Protein AF-A0A3D4R261-F1 (afdb_monomer)

Radius of gyration: 17.17 Å; Cα contacts (8 Å, |Δi|>4): 95; chains: 1; bounding box: 49×30×52 Å

Solvent-accessible surface area (backbone atoms only — not comparable to full-atom values): 7556 Å² total; per-residue (Å²): 108,70,66,59,50,50,50,50,50,53,50,49,49,58,61,48,46,42,64,53,33,47,75,70,72,48,77,58,70,66,55,66,43,57,83,71,60,69,80,61,71,67,54,57,57,53,41,52,52,17,49,56,33,41,72,44,87,52,64,87,49,17,56,58,12,45,52,52,30,51,53,49,48,50,55,20,29,53,45,14,51,51,51,52,51,51,50,41,58,74,67,68,57,54,69,66,60,53,51,50,50,54,51,50,34,71,72,34,65,68,51,41,52,51,33,17,49,52,22,52,51,35,63,78,67,39,54,69,62,56,62,57,52,57,71,76,76,113

Secondary structure (DSSP, 8-state):
-HHHHHHHHHHHHHHHHHHHHHHTT---HHHHHTTT----TTHHHHHHHHHHHHHSS-HHHHHHHHHHHHHHHHHHHHHHHHHHHHHHHHTT--HHHHHHHHHHHHH-HHHHHHHHHHHHHHHHH-HHHHHHHHTT--

Sequence (138 aa):
LCVIAALFTVWINLIAAGPILRKHGIVLPELSALSEWSAPPWLVWIFIAAGAMSVLPQTYIRFPGINIFLVVSFLYLLQGIAIVSFFFQNKNISMFFRFLAYFLIAIQQMLMIAIAAVGFFNLWIDFRKYFRKDRTTE

Structure (mmCIF, N/CA/C/O backbone):
data_AF-A0A3D4R261-F1
#
_entry.id   AF-A0A3D4R261-F1
#
loop_
_atom_site.group_PDB
_atom_site.id
_atom_site.type_symbol
_atom_site.label_atom_id
_atom_site.label_alt_id
_atom_site.label_comp_id
_atom_site.label_asym_id
_atom_site.label_entity_id
_atom_site.label_seq_id
_atom_site.pdbx_PDB_ins_code
_atom_site.Cartn_x
_atom_site.Cartn_y
_atom_site.Cartn_z
_atom_site.occupancy
_atom_site.B_iso_or_equiv
_atom_site.auth_seq_id
_atom_site.auth_comp_id
_atom_site.auth_asym_id
_atom_site.auth_atom_id
_atom_site.pdbx_PDB_model_num
ATOM 1 N N . LEU A 1 1 ? -1.182 8.181 -15.372 1.00 58.59 1 LEU A N 1
ATOM 2 C CA . LEU A 1 1 ? -2.483 8.787 -15.001 1.00 58.59 1 LEU A CA 1
ATOM 3 C C . LEU A 1 1 ? -3.671 7.937 -15.453 1.00 58.59 1 LEU A C 1
ATOM 5 O O . LEU A 1 1 ? -4.448 7.547 -14.597 1.00 58.59 1 LEU A O 1
ATOM 9 N N . CYS A 1 2 ? -3.785 7.579 -16.740 1.00 68.94 2 CYS A N 1
ATOM 10 C CA . CYS A 1 2 ? -4.934 6.814 -17.257 1.00 68.94 2 CYS A CA 1
ATOM 11 C C . CYS A 1 2 ? -5.152 5.458 -16.569 1.00 68.94 2 CYS A C 1
ATOM 13 O O . CYS A 1 2 ? -6.287 5.103 -16.288 1.00 68.94 2 CYS A O 1
ATOM 15 N N . VAL A 1 3 ? -4.082 4.730 -16.231 1.00 67.75 3 VAL A N 1
ATOM 16 C CA . VAL A 1 3 ? -4.200 3.435 -15.532 1.00 67.75 3 VAL A CA 1
ATOM 17 C C . VAL A 1 3 ? -4.654 3.600 -14.083 1.00 67.75 3 VAL A C 1
ATOM 19 O O . VAL A 1 3 ? -5.505 2.849 -13.627 1.00 67.75 3 VAL A O 1
ATOM 22 N N . ILE A 1 4 ? -4.168 4.631 -13.386 1.00 65.00 4 ILE A N 1
ATOM 23 C CA . ILE A 1 4 ? -4.631 4.962 -12.029 1.00 65.00 4 ILE A CA 1
ATOM 24 C C . ILE A 1 4 ? -6.108 5.363 -12.066 1.00 65.00 4 ILE A C 1
ATOM 26 O O . ILE A 1 4 ? -6.884 4.882 -11.250 1.00 65.00 4 ILE A O 1
ATOM 30 N N . ALA A 1 5 ? -6.509 6.186 -13.040 1.00 67.88 5 ALA A N 1
ATOM 31 C CA . ALA A 1 5 ? -7.902 6.572 -13.224 1.00 67.88 5 ALA A CA 1
ATOM 32 C C . ALA A 1 5 ? -8.785 5.354 -13.525 1.00 67.88 5 ALA A C 1
ATOM 34 O O . ALA A 1 5 ? -9.781 5.168 -12.846 1.00 67.88 5 ALA A O 1
ATOM 35 N N . ALA A 1 6 ? -8.386 4.476 -14.451 1.00 70.31 6 ALA A N 1
ATOM 36 C CA . ALA A 1 6 ? -9.137 3.267 -14.783 1.00 70.31 6 ALA A CA 1
ATOM 37 C C . ALA A 1 6 ? -9.268 2.311 -13.589 1.00 70.31 6 ALA A C 1
ATOM 39 O O . ALA A 1 6 ? -10.351 1.792 -13.342 1.00 70.31 6 ALA A O 1
ATOM 40 N N . LEU A 1 7 ? -8.200 2.120 -12.810 1.00 67.88 7 LEU A N 1
ATOM 41 C CA . LEU A 1 7 ? -8.244 1.324 -11.582 1.00 67.88 7 LEU A CA 1
ATOM 42 C C . LEU A 1 7 ? -9.164 1.937 -10.541 1.00 67.88 7 LEU A C 1
ATOM 44 O O . LEU A 1 7 ? -9.958 1.228 -9.934 1.00 67.88 7 LEU A O 1
ATOM 48 N N . PHE A 1 8 ? -9.084 3.251 -10.361 1.00 66.81 8 PHE A N 1
ATOM 49 C CA . PHE A 1 8 ? -9.959 3.975 -9.456 1.00 66.81 8 PHE A CA 1
ATOM 50 C C . PHE A 1 8 ? -11.422 3.879 -9.908 1.00 66.81 8 PHE A C 1
ATOM 52 O O . PHE A 1 8 ? -12.297 3.650 -9.082 1.00 66.81 8 PHE A O 1
ATOM 59 N N . THR A 1 9 ? -11.694 3.950 -11.215 1.00 68.00 9 THR A N 1
ATOM 60 C CA . THR A 1 9 ? -13.029 3.753 -11.796 1.00 68.00 9 THR A CA 1
ATOM 61 C C . THR A 1 9 ? -13.531 2.324 -11.598 1.00 68.00 9 THR A C 1
ATOM 63 O O . THR A 1 9 ? -14.667 2.140 -11.175 1.00 68.00 9 THR A O 1
ATOM 66 N N . VAL A 1 10 ? -12.700 1.308 -11.849 1.00 70.88 10 VAL A N 1
ATOM 67 C CA . VAL A 1 10 ? -13.048 -0.104 -11.611 1.00 70.88 10 VAL A CA 1
ATOM 68 C C . VAL A 1 10 ? -13.316 -0.344 -10.128 1.00 70.88 10 VAL A C 1
ATOM 70 O O . VAL A 1 10 ? -14.292 -1.002 -9.782 1.00 70.88 10 VAL A O 1
ATOM 73 N N . TRP A 1 11 ? -12.501 0.236 -9.249 1.00 67.50 11 TRP A N 1
ATOM 74 C CA . TRP A 1 11 ? -12.636 0.086 -7.807 1.00 67.50 11 TRP A CA 1
ATOM 75 C C . TRP A 1 11 ? -13.871 0.798 -7.247 1.00 67.50 11 TRP A C 1
ATOM 77 O O . TRP A 1 11 ? -14.616 0.204 -6.470 1.00 67.50 11 TRP A O 1
ATOM 87 N N . ILE A 1 12 ? -14.149 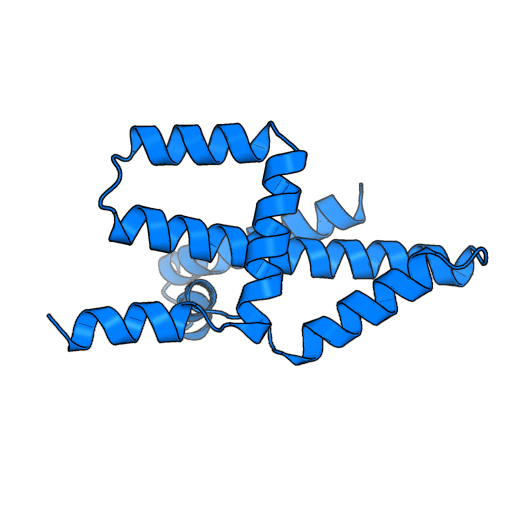2.029 -7.690 1.00 69.38 12 ILE A N 1
ATOM 88 C CA . ILE A 1 12 ? -15.401 2.733 -7.378 1.00 69.38 12 ILE A CA 1
ATOM 89 C C . ILE A 1 12 ? -16.596 1.931 -7.881 1.00 69.38 12 ILE A C 1
ATOM 91 O O . ILE A 1 12 ? -17.557 1.774 -7.136 1.00 69.38 12 ILE A O 1
ATOM 95 N N . ASN A 1 13 ? -16.536 1.388 -9.100 1.00 71.44 13 ASN A N 1
ATOM 96 C CA . ASN A 1 13 ? -17.608 0.552 -9.637 1.00 71.44 13 ASN A CA 1
ATOM 97 C C . ASN A 1 13 ? -17.829 -0.704 -8.788 1.00 71.44 13 ASN A C 1
ATOM 99 O O . ASN A 1 13 ? -18.974 -1.054 -8.527 1.00 71.44 13 ASN A O 1
ATOM 103 N N . LEU A 1 14 ? -16.765 -1.345 -8.300 1.00 67.31 14 LEU A N 1
ATOM 104 C CA . LEU A 1 14 ? -16.847 -2.511 -7.415 1.00 67.31 14 LEU A CA 1
ATOM 105 C C . LEU A 1 14 ? -17.454 -2.169 -6.047 1.00 67.31 14 LEU A C 1
ATOM 107 O O . LEU A 1 14 ? -18.345 -2.877 -5.579 1.00 67.31 14 LEU A O 1
ATOM 111 N N . ILE A 1 15 ? -17.027 -1.061 -5.431 1.00 65.75 15 ILE A N 1
ATOM 112 C CA . ILE A 1 15 ? -17.588 -0.583 -4.157 1.00 65.75 15 ILE A CA 1
ATOM 113 C C . ILE A 1 15 ? -19.045 -0.148 -4.330 1.00 65.75 15 ILE A C 1
ATOM 115 O O . ILE A 1 15 ? -19.862 -0.433 -3.461 1.00 65.75 15 ILE A O 1
ATOM 119 N N . ALA A 1 16 ? -19.385 0.532 -5.428 1.00 64.81 16 ALA A N 1
ATOM 120 C CA . ALA A 1 16 ? -20.732 1.019 -5.709 1.00 64.81 16 ALA A CA 1
ATOM 121 C C . ALA A 1 16 ? -21.692 -0.113 -6.109 1.00 64.81 16 ALA A C 1
ATOM 123 O O . ALA A 1 16 ? -22.873 -0.054 -5.765 1.00 64.81 16 ALA A O 1
ATOM 124 N N . ALA A 1 17 ? -21.199 -1.168 -6.766 1.00 61.62 17 ALA A N 1
ATOM 125 C CA . ALA A 1 17 ? -22.001 -2.318 -7.172 1.00 61.62 17 ALA A CA 1
ATOM 126 C C . ALA A 1 17 ? -22.695 -2.987 -5.979 1.00 61.62 17 ALA A C 1
ATOM 128 O O . ALA A 1 17 ? -23.877 -3.295 -6.072 1.00 61.62 17 ALA A O 1
ATOM 129 N N . GLY A 1 18 ? -22.018 -3.137 -4.836 1.00 64.44 18 GLY A N 1
ATOM 130 C CA . GLY A 1 18 ? -22.596 -3.714 -3.614 1.00 64.44 18 GLY A CA 1
ATOM 131 C C . GLY A 1 18 ? -23.891 -3.028 -3.143 1.00 64.44 18 GLY A C 1
ATOM 132 O O . GLY A 1 18 ? -24.954 -3.651 -3.169 1.00 64.44 18 GLY A O 1
ATOM 133 N N . PRO A 1 19 ? -23.852 -1.753 -2.718 1.00 60.88 19 PRO A N 1
ATOM 134 C CA . PRO A 1 19 ? -25.029 -1.024 -2.257 1.00 60.88 19 PRO A CA 1
ATOM 135 C C . PRO A 1 19 ? -26.071 -0.798 -3.363 1.00 60.88 19 PRO A C 1
ATOM 137 O O . PRO A 1 19 ? -27.264 -0.825 -3.064 1.00 60.88 19 PRO A O 1
ATOM 140 N N . ILE A 1 20 ? -25.664 -0.624 -4.629 1.00 65.12 20 ILE A N 1
ATOM 141 C CA . ILE A 1 20 ? -26.598 -0.445 -5.755 1.00 65.12 20 ILE A CA 1
ATOM 142 C C . ILE A 1 20 ? -27.373 -1.735 -6.045 1.00 65.12 20 ILE A C 1
ATOM 144 O O . ILE A 1 20 ? -28.595 -1.674 -6.183 1.00 65.12 20 ILE A O 1
ATOM 148 N N . LEU A 1 21 ? -26.716 -2.899 -6.093 1.00 64.06 21 LEU A N 1
ATOM 149 C CA . LEU A 1 21 ? -27.399 -4.182 -6.306 1.00 64.06 21 LEU A CA 1
ATOM 150 C C . LEU A 1 21 ? -28.260 -4.566 -5.103 1.00 64.06 21 LEU A C 1
ATOM 152 O O . LEU A 1 21 ? -29.378 -5.047 -5.284 1.00 64.06 21 LEU A O 1
ATOM 156 N N . ARG A 1 22 ? -27.811 -4.243 -3.884 1.00 62.03 22 ARG A N 1
ATOM 157 C CA . ARG A 1 22 ? -28.608 -4.430 -2.665 1.00 62.03 22 ARG A CA 1
ATOM 158 C C . ARG A 1 22 ? -29.878 -3.572 -2.676 1.00 62.03 22 ARG A C 1
ATOM 160 O O . ARG A 1 22 ? -30.923 -4.037 -2.233 1.00 62.03 22 ARG A O 1
ATOM 167 N N . LYS A 1 23 ? -29.816 -2.360 -3.245 1.00 65.81 23 LYS A N 1
ATOM 168 C CA . LYS A 1 23 ? -30.984 -1.489 -3.478 1.00 65.81 23 LYS A CA 1
ATOM 169 C C . LYS A 1 23 ? -31.945 -2.050 -4.539 1.00 65.81 23 LYS A C 1
ATOM 171 O O . LYS A 1 23 ? -33.130 -1.749 -4.484 1.00 65.81 23 LYS A O 1
ATOM 176 N N . HIS A 1 24 ? -31.452 -2.882 -5.459 1.00 72.38 24 HIS A N 1
ATOM 177 C CA . HIS A 1 24 ? -32.246 -3.571 -6.486 1.00 72.38 24 HIS A CA 1
ATOM 178 C C . HIS A 1 24 ? -32.637 -5.011 -6.095 1.00 72.38 24 HIS A C 1
ATOM 180 O O . HIS A 1 24 ? -33.107 -5.769 -6.937 1.00 72.38 24 HIS A O 1
ATOM 186 N N . GLY A 1 25 ? -32.459 -5.404 -4.827 1.00 67.31 25 GLY A N 1
ATOM 187 C CA . GLY A 1 25 ? -32.893 -6.709 -4.311 1.00 67.31 25 GLY A CA 1
ATOM 188 C C . GLY A 1 25 ? -31.972 -7.889 -4.643 1.00 67.31 25 GLY A C 1
ATOM 189 O O . GLY A 1 25 ? -32.271 -9.014 -4.251 1.00 67.31 25 GLY A O 1
ATOM 190 N N . ILE A 1 26 ? -30.835 -7.657 -5.307 1.00 62.59 26 ILE A N 1
ATOM 191 C CA . ILE A 1 26 ? -29.838 -8.692 -5.595 1.00 62.59 26 ILE A CA 1
ATOM 192 C C . ILE A 1 26 ? -28.780 -8.634 -4.494 1.00 62.59 26 ILE A C 1
ATOM 194 O O . ILE A 1 26 ? -27.889 -7.783 -4.486 1.00 62.59 26 ILE A O 1
ATOM 198 N N . VAL A 1 27 ? -28.888 -9.539 -3.526 1.00 59.66 27 VAL A N 1
ATOM 199 C CA . VAL A 1 27 ? -27.885 -9.690 -2.473 1.00 59.66 27 VAL A CA 1
ATOM 200 C C . VAL A 1 27 ? -26.802 -10.626 -3.001 1.00 59.66 27 VAL A C 1
ATOM 202 O O . VAL A 1 27 ? -27.010 -11.833 -3.025 1.00 59.66 27 VAL A O 1
ATOM 205 N N . LEU A 1 28 ? -25.657 -10.088 -3.437 1.00 58.62 28 LEU A N 1
ATOM 206 C CA . LEU A 1 28 ? -24.455 -10.904 -3.642 1.00 58.62 28 LEU A CA 1
ATOM 207 C C . LEU A 1 28 ? -23.704 -11.023 -2.310 1.00 58.62 28 LEU A C 1
ATOM 209 O O . LEU A 1 28 ? -23.145 -10.020 -1.853 1.00 58.62 28 LEU A O 1
ATOM 213 N N . PRO A 1 29 ? -23.630 -12.222 -1.702 1.00 55.88 29 PRO A N 1
ATOM 214 C CA . PRO A 1 29 ? -22.872 -12.441 -0.469 1.00 55.88 29 PRO A CA 1
ATOM 215 C C . PRO A 1 29 ? -21.377 -12.122 -0.634 1.00 55.88 29 PRO A C 1
ATOM 217 O O . PRO A 1 29 ? -20.720 -11.670 0.304 1.00 55.88 29 PRO A O 1
ATOM 220 N N . GLU A 1 30 ? -20.841 -12.286 -1.847 1.00 55.81 30 GLU A N 1
ATOM 221 C CA . GLU A 1 30 ? -19.432 -12.012 -2.142 1.00 55.81 30 GLU A CA 1
ATOM 222 C C . GLU A 1 30 ? -19.078 -10.518 -2.082 1.00 55.81 30 GLU A C 1
ATOM 224 O O . GLU A 1 30 ? -17.973 -10.171 -1.671 1.00 55.81 30 GLU A O 1
ATOM 229 N N . LEU A 1 31 ? -20.020 -9.613 -2.390 1.00 51.53 31 LEU A N 1
ATOM 230 C CA . LEU A 1 31 ? -19.786 -8.162 -2.312 1.00 51.53 31 LEU A CA 1
ATOM 231 C C . LEU A 1 31 ? -19.710 -7.661 -0.862 1.00 51.53 31 LEU A C 1
ATOM 233 O O . LEU A 1 31 ? -18.962 -6.729 -0.578 1.00 51.53 31 LEU A O 1
ATOM 237 N N . SER A 1 32 ? -20.419 -8.293 0.082 1.00 47.78 32 SER A N 1
ATOM 238 C CA . SER A 1 32 ? -20.223 -8.019 1.516 1.00 47.78 32 SER A CA 1
ATOM 239 C C . SER A 1 32 ? -18.868 -8.513 2.031 1.00 47.78 32 SER A C 1
ATOM 241 O O . SER A 1 32 ? -18.278 -7.873 2.900 1.00 47.78 32 SER A O 1
ATOM 243 N N . ALA A 1 33 ? -18.339 -9.595 1.454 1.00 52.94 33 ALA A N 1
ATOM 244 C CA . ALA A 1 33 ? -17.036 -10.152 1.807 1.00 52.94 33 ALA A CA 1
ATOM 245 C C . ALA A 1 33 ? -15.852 -9.323 1.272 1.00 52.94 33 ALA A C 1
ATOM 247 O O . ALA A 1 33 ? -14.735 -9.487 1.756 1.00 52.94 33 ALA A O 1
ATOM 248 N N . LEU A 1 34 ? -16.065 -8.379 0.344 1.00 52.69 34 LEU A N 1
ATOM 249 C CA . LEU A 1 34 ? -15.005 -7.471 -0.123 1.00 52.69 34 LEU A CA 1
ATOM 250 C C . LEU A 1 34 ? -14.437 -6.573 0.987 1.00 52.69 34 LEU A C 1
ATOM 252 O O . LEU A 1 34 ? -13.255 -6.246 0.954 1.00 52.69 34 LEU A O 1
ATOM 256 N N . SER A 1 35 ? -15.237 -6.223 2.000 1.00 52.91 35 SER A N 1
ATOM 257 C CA . SER A 1 35 ? -14.741 -5.531 3.203 1.00 52.91 35 SER A CA 1
ATOM 258 C C . SER A 1 35 ? -13.800 -6.410 4.035 1.00 52.91 35 SER A C 1
ATOM 260 O O . SER A 1 35 ? -12.945 -5.899 4.758 1.00 52.91 35 SER A O 1
ATOM 262 N N . GLU A 1 36 ? -13.969 -7.730 3.967 1.00 54.19 36 GLU A N 1
ATOM 263 C CA . GLU A 1 36 ? -13.135 -8.720 4.650 1.00 54.19 36 GLU A CA 1
ATOM 264 C C . GLU A 1 36 ? -12.023 -9.264 3.748 1.00 54.19 36 GLU A C 1
ATOM 266 O O . GLU A 1 36 ? -11.158 -10.007 4.212 1.00 54.19 36 GLU A O 1
ATOM 271 N N . TRP A 1 37 ? -11.983 -8.848 2.483 1.00 58.34 37 TRP A N 1
ATOM 272 C CA . TRP A 1 37 ? -11.023 -9.334 1.511 1.00 58.34 37 TRP A CA 1
ATOM 273 C C . TRP A 1 37 ? -9.594 -8.990 1.945 1.00 58.34 37 TRP A C 1
ATOM 275 O O . TRP A 1 37 ? -9.276 -7.870 2.359 1.00 58.34 37 TRP A O 1
ATOM 285 N N . SER A 1 38 ? -8.733 -10.000 1.915 1.00 62.19 38 SER A N 1
ATOM 286 C CA . SER A 1 38 ? -7.292 -9.902 2.135 1.00 62.19 38 SER A CA 1
ATOM 287 C C . SER A 1 38 ? -6.634 -10.204 0.803 1.00 62.19 38 SER A C 1
ATOM 289 O O . SER A 1 38 ? -7.023 -11.177 0.150 1.00 62.19 38 SER A O 1
ATOM 291 N N . ALA A 1 39 ? -5.640 -9.411 0.400 1.00 65.50 39 ALA A N 1
ATOM 292 C CA . ALA A 1 39 ? -4.871 -9.768 -0.777 1.00 65.50 39 ALA A CA 1
ATOM 293 C C . ALA A 1 39 ? -4.242 -11.159 -0.572 1.00 65.50 39 ALA A C 1
ATOM 295 O O . ALA A 1 39 ? -3.846 -11.508 0.546 1.00 65.50 39 ALA A O 1
ATOM 296 N N . PRO A 1 40 ? -4.170 -11.983 -1.624 1.00 68.88 40 PRO A N 1
ATOM 297 C CA . PRO A 1 40 ? -3.593 -13.307 -1.501 1.00 68.88 40 PRO A CA 1
ATOM 298 C C . PRO A 1 40 ? -2.058 -13.234 -1.342 1.00 68.88 40 PRO A C 1
ATOM 300 O O . PRO A 1 40 ? -1.427 -12.346 -1.920 1.00 68.88 40 PRO A O 1
ATOM 303 N N . PRO A 1 41 ? -1.416 -14.185 -0.632 1.00 67.81 41 PRO A N 1
ATOM 304 C CA . PRO A 1 41 ? 0.027 -14.153 -0.343 1.00 67.81 41 PRO A CA 1
ATOM 305 C C . PRO A 1 41 ? 0.920 -14.111 -1.589 1.00 67.81 41 PRO A C 1
ATOM 307 O O . PRO A 1 41 ? 1.993 -13.512 -1.575 1.00 67.81 41 PRO A O 1
ATOM 310 N N . TRP A 1 42 ? 0.471 -14.712 -2.695 1.00 71.44 42 TRP A N 1
ATOM 311 C CA . TRP A 1 42 ? 1.220 -14.730 -3.952 1.00 71.44 42 TRP A CA 1
ATOM 312 C C . TRP A 1 42 ? 1.320 -13.355 -4.625 1.00 71.44 42 TRP A C 1
ATOM 314 O O . TRP A 1 42 ? 2.194 -13.158 -5.470 1.00 71.44 42 TRP A O 1
ATOM 324 N N . LEU A 1 43 ? 0.482 -12.386 -4.237 1.00 76.94 43 LEU A N 1
ATOM 325 C CA . LEU A 1 43 ? 0.515 -11.029 -4.786 1.00 76.94 43 LEU A CA 1
ATOM 326 C C . LEU A 1 43 ? 1.860 -10.334 -4.502 1.00 76.94 43 LEU A C 1
ATOM 328 O O . LEU A 1 43 ? 2.296 -9.485 -5.282 1.00 76.94 43 LEU A O 1
ATOM 332 N N . VAL A 1 44 ? 2.566 -10.750 -3.440 1.00 81.00 44 VAL A N 1
ATOM 333 C CA . VAL A 1 44 ? 3.924 -10.286 -3.108 1.00 81.00 44 VAL A CA 1
ATOM 334 C C . VAL A 1 44 ? 4.896 -10.579 -4.249 1.00 81.00 44 VAL A C 1
ATOM 336 O O . VAL A 1 44 ? 5.679 -9.710 -4.627 1.00 81.00 44 VAL A O 1
ATOM 339 N N . TRP A 1 45 ? 4.810 -11.762 -4.857 1.00 83.44 45 TRP A N 1
ATOM 340 C CA . TRP A 1 45 ? 5.678 -12.135 -5.973 1.00 83.44 45 TRP A CA 1
ATOM 341 C C . TRP A 1 45 ? 5.401 -11.295 -7.217 1.00 83.44 45 TRP A C 1
ATOM 343 O O . TRP A 1 45 ? 6.345 -10.886 -7.890 1.00 83.44 45 TRP A O 1
ATOM 353 N N . ILE A 1 46 ? 4.134 -10.958 -7.484 1.00 82.75 46 ILE A N 1
ATOM 354 C CA . ILE A 1 46 ? 3.787 -10.041 -8.5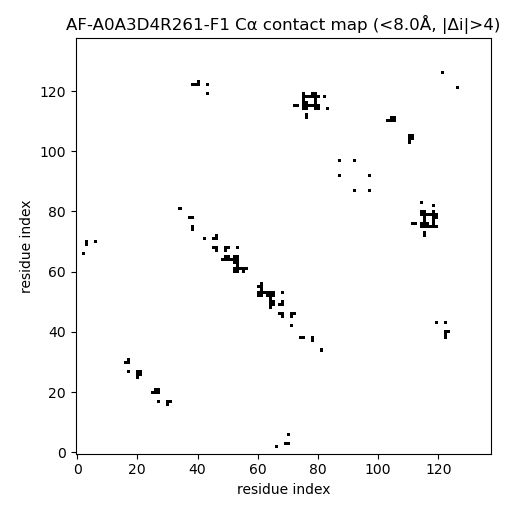79 1.00 82.75 46 ILE A CA 1
ATOM 355 C C . ILE A 1 46 ? 4.314 -8.635 -8.302 1.00 82.75 46 ILE A C 1
ATOM 357 O O . ILE A 1 46 ? 4.842 -8.004 -9.212 1.00 82.75 46 ILE A O 1
ATOM 361 N N . PHE A 1 47 ? 4.225 -8.151 -7.062 1.00 84.56 47 PHE A N 1
ATOM 362 C CA . PHE A 1 47 ? 4.781 -6.852 -6.686 1.00 84.56 47 PHE A CA 1
ATOM 363 C C . PHE A 1 47 ? 6.292 -6.783 -6.935 1.00 84.56 47 PHE A C 1
ATOM 365 O O . PHE A 1 47 ? 6.774 -5.833 -7.551 1.00 84.56 47 PHE A O 1
ATOM 372 N N . ILE A 1 48 ? 7.030 -7.814 -6.510 1.00 85.38 48 ILE A N 1
ATOM 373 C CA . ILE A 1 48 ? 8.483 -7.909 -6.699 1.00 85.38 48 ILE A CA 1
ATOM 374 C C . ILE A 1 48 ? 8.829 -8.011 -8.189 1.00 85.38 48 ILE A C 1
ATOM 376 O O . ILE A 1 48 ? 9.690 -7.273 -8.665 1.00 85.38 48 ILE A O 1
ATOM 380 N N . ALA A 1 49 ? 8.136 -8.871 -8.942 1.00 87.50 49 ALA A N 1
ATOM 381 C CA . ALA A 1 49 ? 8.358 -9.036 -10.376 1.00 87.50 49 ALA A CA 1
ATOM 382 C C . ALA A 1 49 ? 8.073 -7.739 -11.151 1.00 87.50 49 ALA A C 1
ATOM 384 O O . ALA A 1 49 ? 8.887 -7.313 -11.967 1.00 87.50 49 ALA A O 1
ATOM 385 N N . ALA A 1 50 ? 6.962 -7.063 -10.854 1.00 86.38 50 ALA A N 1
ATOM 386 C CA . ALA A 1 50 ? 6.607 -5.790 -11.473 1.00 86.38 50 ALA A CA 1
ATOM 387 C C . ALA A 1 50 ? 7.599 -4.674 -11.109 1.00 86.38 50 ALA A C 1
ATOM 389 O O . ALA A 1 50 ? 7.984 -3.883 -11.972 1.00 86.38 50 ALA A O 1
ATOM 390 N N . GLY A 1 51 ? 8.071 -4.653 -9.858 1.00 86.31 51 GLY A N 1
ATOM 391 C CA . GLY A 1 51 ? 9.141 -3.769 -9.403 1.00 86.31 51 GLY A CA 1
ATOM 392 C C . GLY A 1 51 ? 10.433 -3.998 -10.187 1.00 86.31 51 GLY A C 1
ATOM 393 O O . GLY A 1 51 ? 10.979 -3.051 -10.749 1.00 86.31 51 GLY A O 1
ATOM 394 N N . ALA A 1 52 ? 10.872 -5.249 -10.333 1.00 88.56 52 ALA A N 1
ATOM 395 C CA . ALA A 1 52 ? 12.051 -5.592 -11.127 1.00 88.56 52 ALA A CA 1
ATOM 396 C C . ALA A 1 52 ? 11.900 -5.177 -12.602 1.00 88.56 52 ALA A C 1
ATOM 398 O O . ALA A 1 52 ? 12.792 -4.539 -13.161 1.00 88.56 52 ALA A O 1
ATOM 399 N N . MET A 1 53 ? 10.743 -5.450 -13.216 1.00 85.31 53 MET A N 1
ATOM 400 C CA . MET A 1 53 ? 10.442 -5.039 -14.593 1.00 85.31 53 MET A CA 1
ATOM 401 C C . MET A 1 53 ? 10.451 -3.515 -14.774 1.00 85.31 53 MET A C 1
ATOM 403 O O . MET A 1 53 ? 10.821 -3.031 -15.840 1.00 85.31 53 MET A O 1
ATOM 407 N N . SER A 1 54 ? 10.076 -2.749 -13.745 1.00 84.50 54 SER A N 1
ATOM 408 C CA . SER A 1 54 ? 10.030 -1.281 -13.801 1.00 84.50 54 SER A CA 1
ATOM 409 C C . SER A 1 54 ? 11.410 -0.605 -13.832 1.00 84.50 54 SER A C 1
ATOM 411 O O . SER A 1 54 ? 11.531 0.512 -14.340 1.00 84.50 54 SER A O 1
ATOM 413 N N . VAL A 1 55 ? 12.443 -1.282 -13.317 1.00 85.31 55 VAL A N 1
ATOM 414 C CA . VAL A 1 55 ? 13.830 -0.784 -13.253 1.00 85.31 55 VAL A CA 1
ATOM 415 C C . VAL A 1 55 ? 14.601 -1.099 -14.539 1.00 85.31 55 VAL A C 1
ATOM 417 O O . VAL A 1 55 ? 15.628 -0.483 -14.818 1.00 85.31 55 VAL A O 1
ATOM 420 N N . LEU A 1 56 ? 14.095 -2.022 -15.364 1.00 86.62 56 LEU A N 1
ATOM 421 C CA . LEU A 1 56 ? 14.738 -2.365 -16.626 1.00 86.62 56 LEU A CA 1
ATOM 422 C C . LEU A 1 56 ? 14.721 -1.172 -17.603 1.00 86.62 56 LEU A C 1
ATOM 424 O O . LEU A 1 56 ? 13.694 -0.508 -17.764 1.00 86.62 56 LEU A O 1
ATOM 428 N N . PRO A 1 57 ? 15.830 -0.917 -18.321 1.00 80.25 57 PRO A N 1
ATOM 429 C CA . PRO A 1 57 ? 15.929 0.198 -19.266 1.00 80.25 57 PRO A CA 1
ATOM 430 C C . PRO A 1 57 ? 15.096 -0.016 -20.542 1.00 80.25 57 PRO A C 1
ATOM 432 O O . PRO A 1 57 ? 14.817 0.938 -21.265 1.00 80.25 57 PRO A O 1
ATOM 435 N N . GLN A 1 58 ? 14.665 -1.254 -20.812 1.00 86.50 58 GLN A N 1
ATOM 436 C CA . GLN A 1 58 ? 13.870 -1.610 -21.986 1.00 86.50 58 GLN A CA 1
ATOM 437 C C . GLN A 1 58 ? 12.437 -1.084 -21.874 1.00 86.50 58 GLN A C 1
ATOM 439 O O . GLN A 1 58 ? 11.643 -1.561 -21.062 1.00 86.50 58 GLN A O 1
ATOM 444 N N . THR A 1 59 ? 12.075 -0.132 -22.733 1.00 80.12 59 THR A N 1
ATOM 445 C CA . THR A 1 59 ? 10.795 0.591 -22.667 1.00 80.12 59 THR A CA 1
ATOM 446 C C . THR A 1 59 ? 9.585 -0.339 -22.796 1.00 80.12 59 THR A C 1
ATOM 448 O O . THR A 1 59 ? 8.611 -0.180 -22.062 1.00 80.12 59 THR A O 1
ATOM 451 N N . TYR A 1 60 ? 9.679 -1.364 -23.650 1.00 83.25 60 TYR A N 1
ATOM 452 C CA . TYR A 1 60 ? 8.630 -2.370 -23.865 1.00 83.25 60 TYR A CA 1
ATOM 453 C C . TYR A 1 60 ? 8.307 -3.211 -22.623 1.00 83.25 60 TYR A C 1
ATOM 455 O O . TYR A 1 60 ? 7.181 -3.674 -22.475 1.00 83.25 60 TYR A O 1
ATOM 463 N N . ILE A 1 61 ? 9.272 -3.389 -21.718 1.00 81.94 61 ILE A N 1
ATOM 464 C CA . ILE A 1 61 ? 9.114 -4.167 -20.479 1.00 81.94 61 ILE A CA 1
ATOM 465 C C . ILE A 1 61 ? 8.784 -3.234 -19.308 1.00 81.94 61 ILE A C 1
ATOM 467 O O . ILE A 1 61 ? 7.957 -3.543 -18.448 1.00 81.94 61 ILE A O 1
ATOM 471 N N . ARG A 1 62 ? 9.384 -2.044 -19.318 1.00 82.44 62 ARG A N 1
ATOM 472 C CA . ARG A 1 62 ? 9.227 -1.028 -18.285 1.00 82.44 62 ARG A CA 1
ATOM 473 C C . ARG A 1 62 ? 7.805 -0.486 -18.198 1.00 82.44 62 ARG A C 1
ATOM 475 O O . ARG A 1 62 ? 7.277 -0.363 -17.096 1.00 82.44 62 ARG A O 1
ATOM 482 N N . PHE A 1 63 ? 7.164 -0.178 -19.328 1.00 79.44 63 PHE A N 1
ATOM 483 C CA . PHE A 1 63 ? 5.788 0.329 -19.330 1.00 79.44 63 PHE A CA 1
ATOM 484 C C . PHE A 1 63 ? 4.785 -0.635 -18.675 1.00 79.44 63 PHE A C 1
ATOM 486 O O . PHE A 1 63 ? 4.097 -0.210 -17.743 1.00 79.44 63 PHE A O 1
ATOM 493 N N . PRO A 1 64 ? 4.672 -1.912 -19.088 1.00 81.81 64 PRO A N 1
ATOM 494 C CA . PRO A 1 64 ? 3.781 -2.851 -18.413 1.00 81.81 64 PRO A CA 1
ATOM 495 C C . PRO A 1 64 ? 4.208 -3.101 -16.961 1.00 81.81 64 PRO A C 1
ATOM 497 O O . PRO A 1 64 ? 3.341 -3.135 -16.092 1.00 81.81 64 PRO A O 1
ATOM 500 N N . GLY A 1 65 ? 5.515 -3.162 -16.668 1.00 82.44 65 GLY A N 1
ATOM 501 C CA . GLY A 1 65 ? 6.032 -3.300 -15.303 1.00 82.44 65 GLY A CA 1
ATOM 502 C C . GLY A 1 65 ? 5.547 -2.194 -14.362 1.00 82.44 65 GLY A C 1
ATOM 503 O O . GLY A 1 65 ? 4.983 -2.485 -13.311 1.00 82.44 65 GLY A O 1
ATOM 504 N N . ILE A 1 66 ? 5.667 -0.926 -14.767 1.00 82.31 66 ILE A N 1
ATOM 505 C CA . ILE A 1 66 ? 5.193 0.230 -13.985 1.00 82.31 66 ILE A CA 1
ATOM 506 C C . ILE A 1 66 ? 3.673 0.183 -13.784 1.00 82.31 66 ILE A C 1
ATOM 508 O O . ILE A 1 66 ? 3.188 0.483 -12.694 1.00 82.31 66 ILE A O 1
ATOM 512 N N . ASN A 1 67 ? 2.910 -0.197 -14.811 1.00 82.88 67 ASN A N 1
ATOM 513 C CA . ASN A 1 67 ? 1.454 -0.277 -14.703 1.00 82.88 67 ASN A CA 1
ATOM 514 C C . ASN A 1 67 ? 1.017 -1.383 -13.738 1.00 82.88 67 ASN A C 1
ATOM 516 O O . ASN A 1 67 ? 0.219 -1.116 -12.846 1.00 82.88 67 ASN A O 1
ATOM 520 N N . ILE A 1 68 ? 1.575 -2.589 -13.861 1.00 82.19 68 ILE A N 1
ATOM 521 C CA . ILE A 1 68 ? 1.293 -3.697 -12.939 1.00 82.19 68 ILE A CA 1
ATOM 522 C C . ILE A 1 68 ? 1.726 -3.320 -11.516 1.00 82.19 68 ILE A C 1
ATOM 524 O O . ILE A 1 68 ? 0.977 -3.538 -10.566 1.00 82.19 68 ILE A O 1
ATOM 528 N N . PHE A 1 69 ? 2.889 -2.686 -11.360 1.00 83.69 69 PHE A N 1
ATOM 529 C CA . PHE A 1 69 ? 3.385 -2.228 -10.064 1.00 83.69 69 PHE A CA 1
ATOM 530 C C . PHE A 1 69 ? 2.427 -1.229 -9.404 1.00 83.69 69 PHE A C 1
ATOM 532 O O . PHE A 1 69 ? 2.111 -1.363 -8.222 1.00 83.69 69 PHE A O 1
ATOM 539 N N . LEU A 1 70 ? 1.902 -0.269 -10.170 1.00 81.56 70 LEU A N 1
ATOM 540 C CA . LEU A 1 70 ? 0.883 0.676 -9.707 1.00 81.56 70 LEU A CA 1
ATOM 541 C C . LEU A 1 70 ? -0.410 -0.029 -9.280 1.00 81.56 70 LEU A C 1
ATOM 543 O O . LEU A 1 70 ? -0.952 0.309 -8.229 1.00 81.56 70 LEU A O 1
ATOM 547 N N . VAL A 1 71 ? -0.882 -1.016 -10.051 1.00 79.81 71 VAL A N 1
ATOM 548 C CA . VAL A 1 71 ? -2.085 -1.806 -9.721 1.00 79.81 71 VAL A CA 1
ATOM 549 C C . VAL A 1 71 ? -1.914 -2.493 -8.371 1.00 79.81 71 VAL A C 1
ATOM 551 O O . VAL A 1 71 ? -2.746 -2.345 -7.479 1.00 79.81 71 VAL A O 1
ATOM 554 N N . VAL A 1 72 ? -0.813 -3.223 -8.202 1.00 81.06 72 VAL A N 1
ATOM 555 C CA . VAL A 1 72 ? -0.556 -3.989 -6.981 1.00 81.06 72 VAL A CA 1
ATOM 556 C C . VAL A 1 72 ? -0.310 -3.061 -5.787 1.00 81.06 72 VAL A C 1
ATOM 558 O O . VAL A 1 72 ? -0.821 -3.319 -4.699 1.00 81.06 72 VAL A O 1
ATOM 561 N N . SER A 1 73 ? 0.371 -1.929 -5.991 1.00 81.12 73 SER A N 1
ATOM 562 C CA . SER A 1 73 ? 0.538 -0.898 -4.954 1.00 81.12 73 SER A CA 1
ATOM 563 C C . SER A 1 73 ? -0.802 -0.327 -4.489 1.00 81.12 73 SER A C 1
ATOM 565 O O . SER A 1 73 ? -1.003 -0.115 -3.295 1.00 81.12 73 SER A O 1
ATOM 567 N N . PHE A 1 74 ? -1.736 -0.098 -5.415 1.00 80.44 74 PHE A N 1
ATOM 568 C CA . PHE A 1 74 ? -3.074 0.386 -5.090 1.00 80.44 74 PHE A CA 1
ATOM 569 C C . PHE A 1 74 ? -3.864 -0.640 -4.267 1.00 80.44 74 PHE A C 1
ATOM 571 O O . PHE A 1 74 ? -4.498 -0.274 -3.280 1.00 80.44 74 PHE A O 1
ATOM 578 N N . LEU A 1 75 ? -3.765 -1.931 -4.596 1.00 79.88 75 LEU A N 1
ATOM 579 C CA . LEU A 1 75 ? -4.365 -2.998 -3.786 1.00 79.88 75 LEU A CA 1
ATOM 580 C C . LEU A 1 75 ? -3.801 -3.017 -2.356 1.00 79.88 75 LEU A C 1
ATOM 582 O O . LEU A 1 75 ? -4.562 -3.141 -1.395 1.00 79.88 75 LEU A O 1
ATOM 586 N N . TYR A 1 76 ? -2.491 -2.823 -2.189 1.00 81.44 76 TYR A N 1
ATOM 587 C CA . TYR A 1 76 ? -1.886 -2.721 -0.858 1.00 81.44 76 TYR A CA 1
ATOM 588 C C . TYR A 1 76 ? -2.292 -1.462 -0.104 1.00 81.44 76 TYR A C 1
ATOM 590 O O . TYR A 1 76 ? -2.501 -1.522 1.104 1.00 81.44 76 TYR A O 1
ATOM 598 N N . LEU A 1 77 ? -2.475 -0.338 -0.792 1.00 80.25 77 LEU A N 1
ATOM 599 C CA . LEU A 1 77 ? -3.019 0.874 -0.189 1.00 80.25 77 LEU A CA 1
ATOM 600 C C . LEU A 1 77 ? -4.423 0.642 0.377 1.00 80.25 77 LEU A C 1
ATOM 602 O O . LEU A 1 77 ? -4.693 1.009 1.519 1.00 80.25 77 LEU A O 1
ATOM 606 N N . LEU A 1 78 ? -5.295 -0.015 -0.385 1.00 77.88 78 LEU A N 1
ATOM 607 C CA . LEU A 1 78 ? -6.644 -0.360 0.062 1.00 77.88 78 LEU A CA 1
ATOM 608 C C . LEU A 1 78 ? -6.616 -1.281 1.284 1.00 77.88 78 LEU A C 1
ATOM 610 O O . LEU A 1 78 ? -7.331 -1.043 2.258 1.00 77.88 78 LEU A O 1
ATOM 614 N N . GLN A 1 79 ? -5.734 -2.281 1.269 1.00 78.25 79 GLN A N 1
ATOM 615 C CA . GLN A 1 79 ? -5.511 -3.159 2.414 1.00 78.25 79 GLN A CA 1
ATOM 616 C C . GLN A 1 79 ? -5.004 -2.386 3.641 1.00 78.25 79 GLN A C 1
ATOM 618 O O . GLN A 1 79 ? -5.478 -2.609 4.753 1.00 78.25 79 GLN A O 1
ATOM 623 N N . GLY A 1 80 ? -4.090 -1.435 3.449 1.00 80.88 80 GLY A N 1
ATOM 624 C CA . GLY A 1 80 ? -3.609 -0.551 4.505 1.00 80.88 80 GLY A CA 1
ATOM 625 C C . GLY A 1 80 ? -4.720 0.310 5.106 1.00 80.88 80 GLY A C 1
ATOM 626 O O . GLY A 1 80 ? -4.830 0.411 6.327 1.00 80.88 80 GLY A O 1
ATOM 627 N N . ILE A 1 81 ? -5.593 0.882 4.271 1.00 79.62 81 ILE A N 1
ATOM 628 C CA . ILE A 1 81 ? -6.749 1.669 4.725 1.00 79.62 81 ILE A CA 1
ATOM 629 C C . ILE A 1 81 ? -7.706 0.803 5.551 1.00 79.62 81 ILE A C 1
ATOM 631 O O . ILE A 1 81 ? -8.197 1.267 6.582 1.00 79.62 81 ILE A O 1
ATOM 635 N N . ALA A 1 82 ? -7.941 -0.450 5.150 1.00 76.69 82 ALA A N 1
ATOM 636 C CA . ALA A 1 82 ? -8.775 -1.380 5.909 1.00 76.69 82 ALA A CA 1
ATOM 637 C C . ALA A 1 82 ? -8.206 -1.645 7.315 1.00 76.69 82 ALA A C 1
ATOM 639 O O . ALA A 1 82 ? -8.950 -1.618 8.295 1.00 76.69 82 ALA A O 1
ATOM 640 N N . ILE A 1 83 ? -6.885 -1.812 7.439 1.00 75.25 83 ILE A N 1
ATOM 641 C CA . ILE A 1 83 ? -6.204 -1.998 8.732 1.00 75.25 83 ILE A CA 1
ATOM 642 C C . ILE A 1 83 ? -6.302 -0.738 9.595 1.00 75.25 83 ILE A C 1
ATOM 644 O O . ILE A 1 83 ? -6.639 -0.826 10.774 1.00 75.25 83 ILE A O 1
ATOM 648 N N . VAL A 1 84 ? -6.056 0.443 9.021 1.00 78.00 84 VAL A N 1
ATOM 649 C CA . VAL A 1 84 ? -6.189 1.724 9.738 1.00 78.00 84 VAL A CA 1
ATOM 650 C C . VAL A 1 84 ? -7.631 1.940 10.202 1.00 78.00 84 VAL A C 1
ATOM 652 O O . VAL A 1 84 ? -7.860 2.353 11.337 1.00 78.00 84 VAL A O 1
ATOM 655 N N . SER A 1 85 ? -8.614 1.612 9.358 1.00 74.81 85 SER A N 1
ATOM 656 C CA . SER A 1 85 ? -10.034 1.670 9.716 1.00 74.81 85 SER A CA 1
ATOM 657 C C . SER A 1 85 ? -10.356 0.741 10.883 1.00 74.81 85 SER A C 1
ATOM 659 O O . SER A 1 85 ? -10.976 1.168 11.857 1.00 74.81 85 SER A O 1
ATOM 661 N N . PHE A 1 86 ? -9.864 -0.498 10.833 1.00 71.06 86 PHE A N 1
ATOM 662 C CA . PHE A 1 86 ? -10.010 -1.464 11.915 1.00 71.06 86 PHE A CA 1
ATOM 663 C C . PHE A 1 86 ? -9.367 -0.961 13.219 1.00 71.06 86 PHE A C 1
ATOM 665 O O . PHE A 1 86 ? -9.987 -1.023 14.279 1.00 71.06 86 PHE A O 1
ATOM 672 N N . PHE A 1 87 ? -8.170 -0.369 13.153 1.00 74.88 87 PHE A N 1
ATOM 673 C CA . PHE A 1 87 ? -7.496 0.220 14.313 1.00 74.88 87 PHE A CA 1
ATOM 674 C C . PHE A 1 87 ? -8.288 1.389 14.921 1.00 74.88 87 PHE A C 1
ATOM 676 O O . PHE A 1 87 ? -8.453 1.464 16.139 1.00 74.88 87 PHE A O 1
ATOM 683 N N . PHE A 1 88 ? -8.837 2.279 14.090 1.00 78.00 88 PHE A N 1
ATOM 684 C CA . PHE A 1 88 ? -9.672 3.396 14.545 1.00 78.00 88 PHE A CA 1
ATOM 685 C C . PHE A 1 88 ? -11.003 2.949 15.151 1.00 78.00 88 PHE A C 1
ATOM 687 O O . PHE A 1 88 ? -11.517 3.623 16.051 1.00 78.00 88 PHE A O 1
ATOM 694 N N . GLN A 1 89 ? -11.569 1.841 14.666 1.00 73.06 89 GLN A N 1
ATOM 695 C CA . GLN A 1 89 ? -12.738 1.199 15.265 1.00 73.06 89 GLN A CA 1
ATOM 696 C C . GLN A 1 89 ? -12.399 0.588 16.622 1.00 73.06 89 GLN A C 1
ATOM 698 O O . GLN A 1 89 ? -13.084 0.892 17.594 1.00 73.06 89 GLN A O 1
ATOM 703 N N . ASN A 1 90 ? -11.298 -0.157 16.718 1.00 71.69 90 ASN A N 1
ATOM 704 C CA . ASN A 1 90 ? -10.857 -0.777 17.965 1.00 71.69 90 ASN A CA 1
ATOM 705 C C . ASN A 1 90 ? -10.526 0.253 19.060 1.00 71.69 90 ASN A C 1
ATOM 707 O O . ASN A 1 90 ? -10.861 0.072 20.223 1.00 71.69 90 ASN A O 1
ATOM 711 N N . LYS A 1 91 ? -9.904 1.378 18.690 1.00 73.44 91 LYS A N 1
ATOM 712 C CA . LYS A 1 91 ? -9.555 2.467 19.617 1.00 73.44 91 LYS A CA 1
ATOM 713 C C . LYS A 1 91 ? -10.704 3.446 19.902 1.00 73.44 91 LYS A C 1
ATOM 715 O O . LYS A 1 91 ? -10.458 4.467 20.534 1.00 73.44 91 LYS A O 1
ATOM 720 N N . ASN A 1 92 ? -11.926 3.175 19.427 1.00 74.94 92 ASN A N 1
ATOM 721 C CA . ASN A 1 92 ? -13.105 4.037 19.611 1.00 74.94 92 ASN A CA 1
ATOM 722 C C . ASN A 1 92 ? -12.854 5.522 19.255 1.00 74.94 92 ASN A C 1
ATOM 724 O O . ASN A 1 92 ? -13.372 6.443 19.884 1.00 74.94 92 ASN A O 1
ATOM 728 N N . ILE A 1 93 ? -12.032 5.771 18.228 1.00 75.38 93 ILE A N 1
ATOM 729 C CA . ILE A 1 93 ? -11.664 7.134 17.829 1.00 75.38 93 ILE A CA 1
ATOM 730 C C . ILE A 1 93 ? -12.889 7.861 17.263 1.00 75.38 93 ILE A C 1
ATOM 732 O O . ILE A 1 93 ? -13.569 7.333 16.379 1.00 75.38 93 ILE A O 1
ATOM 736 N N . SER A 1 94 ? -13.124 9.089 17.741 1.00 81.62 94 SER A N 1
ATOM 737 C CA . SER A 1 94 ? -14.218 9.962 17.299 1.00 81.62 94 SER A CA 1
ATOM 738 C C . SER A 1 94 ? -14.213 10.186 15.782 1.00 81.62 94 SER A C 1
ATOM 740 O O . SER A 1 94 ? -13.161 10.286 15.144 1.00 81.62 94 SER A O 1
ATOM 742 N N . MET A 1 95 ? -15.406 10.304 15.197 1.00 77.62 95 MET A N 1
ATOM 743 C CA . MET A 1 95 ? -15.611 10.411 13.750 1.00 77.62 95 MET A CA 1
ATOM 744 C C . MET A 1 95 ? -14.865 11.600 13.122 1.00 77.62 95 MET A C 1
ATOM 746 O O . MET A 1 95 ? -14.360 11.481 12.006 1.00 77.62 95 MET A O 1
ATOM 750 N N . PHE A 1 96 ? -14.704 12.699 13.869 1.00 78.50 96 PHE A N 1
ATOM 751 C CA . PHE A 1 96 ? -13.923 13.865 13.445 1.00 78.50 96 PHE A CA 1
ATOM 752 C C . PHE A 1 96 ? -12.443 13.527 13.211 1.00 78.50 96 PHE A C 1
ATOM 754 O O . PHE A 1 96 ? -11.888 13.842 12.160 1.00 78.50 96 PHE A O 1
ATOM 761 N N . PHE A 1 97 ? -11.813 12.819 14.151 1.00 81.31 97 PHE A N 1
ATOM 762 C CA . PHE A 1 97 ? -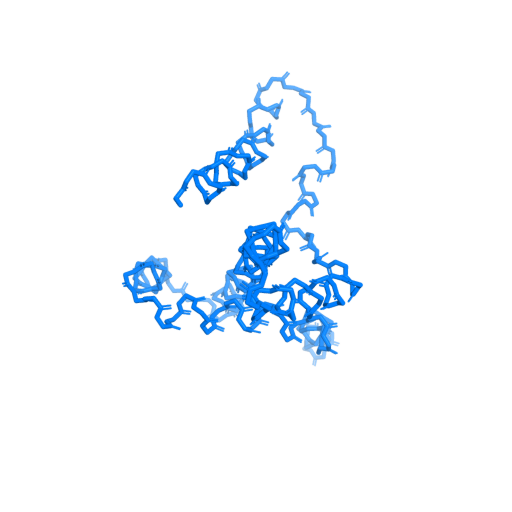10.408 12.422 14.034 1.00 81.31 97 PHE A CA 1
ATOM 763 C C . PHE A 1 97 ? -10.184 11.408 12.911 1.00 81.31 97 PHE A C 1
ATOM 765 O O . PHE A 1 97 ? -9.153 11.462 12.244 1.00 81.31 97 PHE A O 1
ATOM 772 N N . ARG 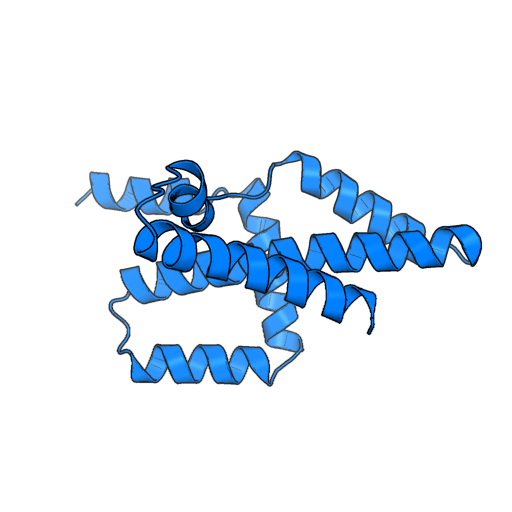A 1 98 ? -11.157 10.524 12.650 1.00 81.69 98 ARG A N 1
ATOM 773 C CA . ARG A 1 98 ? -11.096 9.609 11.499 1.00 81.69 98 ARG A CA 1
ATOM 774 C C . ARG A 1 98 ? -11.091 10.376 10.180 1.00 81.69 98 ARG A C 1
ATOM 776 O O . ARG A 1 98 ? -10.250 10.102 9.328 1.00 81.69 98 ARG A O 1
ATOM 783 N N . PHE A 1 99 ? -11.995 11.346 10.029 1.00 83.00 99 PHE A N 1
ATOM 784 C CA . PHE A 1 99 ? -12.051 12.190 8.836 1.00 83.00 99 PHE A CA 1
ATOM 785 C C . PHE A 1 99 ? -10.754 12.983 8.651 1.00 83.00 99 PHE A C 1
ATOM 787 O O . PHE A 1 99 ? -10.170 12.949 7.571 1.00 83.00 99 PHE A O 1
ATOM 794 N N . LEU A 1 100 ? -10.261 13.621 9.717 1.00 86.75 100 LEU A N 1
ATOM 795 C CA . LEU A 1 100 ? -9.013 14.380 9.688 1.00 86.75 100 LEU A CA 1
ATOM 796 C C . LEU A 1 100 ? -7.822 13.498 9.290 1.00 86.75 100 LEU A C 1
ATOM 798 O O . LEU A 1 100 ? -7.048 13.872 8.416 1.00 86.75 100 LEU A O 1
ATOM 802 N N . ALA A 1 101 ? -7.693 12.306 9.872 1.00 84.50 101 ALA A N 1
ATOM 803 C CA . ALA A 1 101 ? -6.625 11.377 9.525 1.00 84.50 101 ALA A CA 1
ATOM 804 C C . ALA A 1 101 ? -6.693 10.941 8.053 1.00 84.50 101 ALA A C 1
ATOM 806 O O . ALA A 1 101 ? -5.682 11.018 7.360 1.00 84.50 101 ALA A O 1
ATOM 807 N N . TYR A 1 102 ? -7.867 10.543 7.545 1.00 83.44 102 TYR A N 1
ATOM 808 C CA . TYR A 1 102 ? -8.023 10.185 6.128 1.00 83.44 102 TYR A CA 1
ATOM 809 C C . TYR A 1 102 ? -7.741 11.360 5.189 1.00 83.44 102 TYR A C 1
ATOM 811 O O . TYR A 1 102 ? -7.131 11.171 4.138 1.00 83.44 102 TYR A O 1
ATOM 819 N N . PHE A 1 103 ? -8.119 12.573 5.585 1.00 84.69 103 PHE A N 1
ATOM 820 C CA . PHE A 1 103 ? -7.807 13.790 4.847 1.00 84.69 103 PHE A CA 1
ATOM 821 C C . PHE A 1 103 ? -6.295 14.059 4.795 1.00 84.69 103 PHE A C 1
ATOM 823 O O . PHE A 1 103 ? -5.749 14.309 3.720 1.00 84.69 103 PHE A O 1
ATOM 830 N N . LEU A 1 104 ? -5.591 13.926 5.924 1.00 85.75 104 LEU A N 1
ATOM 831 C CA . LEU A 1 104 ? -4.131 14.058 5.981 1.00 85.75 104 LEU A CA 1
ATOM 832 C C . LEU A 1 104 ? -3.431 12.997 5.128 1.00 85.75 104 LEU A C 1
ATOM 834 O O . LEU A 1 104 ? -2.486 13.317 4.413 1.00 85.75 104 LEU A O 1
ATOM 838 N N . ILE A 1 105 ? -3.910 11.753 5.174 1.00 85.06 105 ILE A N 1
ATOM 839 C CA . ILE A 1 105 ? -3.407 10.647 4.349 1.00 85.06 105 ILE A CA 1
ATOM 840 C C . ILE A 1 105 ? -3.561 10.960 2.857 1.00 85.06 105 ILE A C 1
ATOM 842 O O . ILE A 1 105 ? -2.656 10.675 2.077 1.00 85.06 105 ILE A O 1
ATOM 846 N N . ALA A 1 106 ? -4.693 11.541 2.457 1.00 79.31 106 ALA A N 1
ATOM 847 C CA . ALA A 1 106 ? -4.960 11.879 1.063 1.00 79.31 106 ALA A CA 1
ATOM 848 C C . ALA A 1 106 ? -4.065 13.020 0.552 1.00 79.31 106 ALA A C 1
ATOM 850 O O . ALA A 1 106 ? -3.628 12.983 -0.596 1.00 79.31 106 ALA A O 1
ATOM 851 N N . ILE A 1 107 ? -3.772 14.012 1.399 1.00 84.31 107 ILE A N 1
ATOM 852 C CA . ILE A 1 107 ? -2.915 15.154 1.043 1.00 84.31 107 ILE A CA 1
ATOM 853 C C . ILE A 1 107 ? -1.432 14.781 1.072 1.00 84.31 107 ILE A C 1
ATOM 855 O O . ILE A 1 107 ? -0.658 15.243 0.234 1.00 84.31 107 ILE A O 1
ATOM 859 N N . GLN A 1 108 ? -1.011 13.958 2.031 1.00 86.06 108 GLN A N 1
ATOM 860 C CA . GLN A 1 108 ? 0.389 13.586 2.175 1.00 86.06 108 GLN A CA 1
ATOM 861 C C . GLN A 1 108 ? 0.713 12.285 1.451 1.00 86.06 108 GLN A C 1
ATOM 863 O O . GLN A 1 108 ? 0.471 11.183 1.944 1.00 86.06 108 GLN A O 1
ATOM 868 N N . GLN A 1 109 ? 1.404 12.415 0.322 1.00 77.69 109 GLN A N 1
ATOM 869 C CA . GLN A 1 109 ? 1.837 11.267 -0.468 1.00 77.69 109 GLN A CA 1
ATOM 870 C C . GLN A 1 109 ? 2.757 10.301 0.304 1.00 77.69 109 GLN A C 1
ATOM 872 O O . GLN A 1 109 ? 2.702 9.094 0.083 1.00 77.69 109 GLN A O 1
ATOM 877 N N . MET A 1 110 ? 3.545 10.795 1.266 1.00 80.81 110 MET A N 1
ATOM 878 C CA . MET A 1 110 ? 4.385 9.944 2.120 1.00 80.81 110 MET A CA 1
ATOM 879 C C . MET A 1 110 ? 3.550 9.039 3.044 1.00 80.81 110 MET A C 1
ATOM 881 O O . MET A 1 110 ? 3.851 7.855 3.184 1.00 80.81 110 MET A O 1
ATOM 885 N N . LEU A 1 111 ? 2.463 9.566 3.627 1.00 83.44 111 LEU A N 1
ATOM 886 C CA . LEU A 1 111 ? 1.539 8.783 4.460 1.00 83.44 111 LEU A CA 1
ATOM 887 C C . LEU A 1 111 ? 0.800 7.733 3.634 1.00 83.44 111 LEU A C 1
ATOM 889 O O . LEU A 1 111 ? 0.594 6.610 4.086 1.00 83.44 111 LEU A O 1
ATOM 893 N N . MET A 1 112 ? 0.448 8.088 2.403 1.00 81.62 112 MET A N 1
ATOM 894 C CA . MET A 1 112 ? -0.176 7.184 1.449 1.00 81.62 112 MET A CA 1
ATOM 895 C C . MET A 1 112 ? 0.711 5.956 1.169 1.00 81.62 112 MET A C 1
ATOM 897 O O . MET A 1 112 ? 0.244 4.819 1.244 1.00 81.62 112 MET A O 1
ATOM 901 N N . ILE A 1 113 ? 2.010 6.177 0.935 1.00 82.62 113 ILE A N 1
ATOM 902 C CA . ILE A 1 113 ? 2.999 5.103 0.756 1.00 82.62 113 ILE A CA 1
ATOM 903 C C . ILE A 1 113 ? 3.177 4.301 2.050 1.00 82.62 113 ILE A C 1
ATOM 905 O O . ILE A 1 113 ? 3.212 3.074 2.000 1.00 82.62 113 ILE A O 1
ATOM 909 N N . ALA A 1 114 ? 3.245 4.962 3.210 1.00 84.44 114 ALA A N 1
ATOM 910 C CA . ALA A 1 114 ? 3.361 4.279 4.498 1.00 84.44 114 ALA A CA 1
ATOM 911 C C . ALA A 1 114 ? 2.177 3.331 4.750 1.00 84.44 114 ALA A C 1
ATOM 913 O O . ALA A 1 114 ? 2.370 2.194 5.170 1.00 84.44 114 ALA A O 1
ATOM 914 N N . ILE A 1 115 ? 0.954 3.754 4.426 1.00 85.00 115 ILE A N 1
ATOM 915 C CA . ILE A 1 115 ? -0.244 2.916 4.555 1.00 85.00 115 ILE A CA 1
ATOM 916 C C . ILE A 1 115 ? -0.223 1.756 3.567 1.00 85.00 115 ILE A C 1
ATOM 918 O O . ILE A 1 115 ? -0.537 0.632 3.952 1.00 85.00 115 ILE A O 1
ATOM 922 N N . ALA A 1 116 ? 0.202 1.987 2.325 1.00 84.19 116 ALA A N 1
ATOM 923 C CA . ALA A 1 116 ? 0.408 0.899 1.374 1.00 84.19 116 ALA A CA 1
ATOM 924 C C . ALA A 1 116 ? 1.447 -0.113 1.886 1.00 84.19 116 ALA A C 1
ATOM 926 O O . ALA A 1 116 ? 1.226 -1.317 1.784 1.00 84.19 116 ALA A O 1
ATOM 927 N N . ALA A 1 117 ? 2.533 0.350 2.513 1.00 83.75 117 ALA A N 1
ATOM 928 C CA . ALA A 1 117 ? 3.527 -0.520 3.134 1.00 83.75 117 ALA A CA 1
ATOM 929 C C . ALA A 1 117 ? 2.932 -1.327 4.299 1.00 83.75 117 ALA A C 1
ATOM 931 O O . ALA A 1 117 ? 3.148 -2.533 4.373 1.00 83.75 117 ALA A O 1
ATOM 932 N N . VAL A 1 118 ? 2.119 -0.713 5.166 1.00 82.12 118 VAL A N 1
ATOM 933 C CA . VAL A 1 118 ? 1.380 -1.431 6.223 1.00 82.12 118 VAL A CA 1
ATOM 934 C C . VAL A 1 118 ? 0.475 -2.513 5.621 1.00 82.12 118 VAL A C 1
ATOM 936 O O . VAL A 1 118 ? 0.459 -3.648 6.101 1.00 82.12 118 VAL A O 1
ATOM 939 N N . GLY A 1 119 ? -0.236 -2.197 4.536 1.00 79.75 119 GLY A N 1
ATOM 940 C CA . GLY A 1 119 ? -1.058 -3.160 3.805 1.00 79.75 119 GLY A CA 1
ATOM 941 C C . GLY A 1 119 ? -0.249 -4.315 3.212 1.00 79.75 119 GLY A C 1
ATOM 942 O O . GLY A 1 119 ? -0.675 -5.465 3.316 1.00 79.75 119 GLY A O 1
ATOM 943 N N . PHE A 1 120 ? 0.935 -4.033 2.667 1.00 79.50 120 PHE A N 1
ATOM 944 C CA . PHE A 1 120 ? 1.885 -5.034 2.181 1.00 79.50 120 PHE A CA 1
ATOM 945 C C . PHE A 1 120 ? 2.392 -5.945 3.309 1.00 79.50 120 PHE A C 1
ATOM 947 O O . PHE A 1 120 ? 2.300 -7.167 3.204 1.00 79.50 120 PHE A O 1
ATOM 954 N N . PHE A 1 121 ? 2.855 -5.374 4.426 1.00 79.69 121 PHE A N 1
ATOM 955 C CA . PHE A 1 121 ? 3.358 -6.137 5.576 1.00 79.69 121 PHE A CA 1
ATOM 956 C C . PHE A 1 121 ? 2.293 -7.022 6.228 1.00 79.69 121 PHE A C 1
ATOM 958 O O . PHE A 1 121 ? 2.616 -8.068 6.795 1.00 79.69 121 PHE A O 1
ATOM 965 N N . ASN A 1 122 ? 1.014 -6.665 6.103 1.00 71.50 122 ASN A N 1
ATOM 966 C CA . ASN A 1 122 ? -0.075 -7.505 6.586 1.00 71.50 122 ASN A CA 1
ATOM 967 C C . ASN A 1 122 ? -0.133 -8.889 5.921 1.00 71.50 122 ASN A C 1
ATOM 969 O O . ASN A 1 122 ? -0.659 -9.809 6.533 1.00 71.50 122 ASN A O 1
ATOM 973 N N . LEU A 1 123 ? 0.443 -9.077 4.728 1.00 68.75 123 LEU A N 1
ATOM 974 C CA . LEU A 1 123 ? 0.530 -10.401 4.092 1.00 68.75 123 LEU A CA 1
ATOM 975 C C . LEU A 1 123 ? 1.461 -11.364 4.832 1.00 68.75 123 LEU A C 1
ATOM 977 O O . LEU A 1 123 ? 1.288 -12.572 4.721 1.00 68.75 123 LEU A O 1
ATOM 981 N N . TRP A 1 124 ? 2.444 -10.835 5.564 1.00 66.44 124 TRP A N 1
ATOM 982 C CA . TRP A 1 124 ? 3.426 -11.624 6.311 1.00 66.44 124 TRP A CA 1
ATOM 983 C C . TRP A 1 124 ? 3.054 -11.761 7.787 1.00 66.44 124 TRP A C 1
ATOM 985 O O . TRP A 1 124 ? 3.256 -12.818 8.376 1.00 66.44 124 TRP A O 1
ATOM 995 N N . ILE A 1 125 ? 2.519 -10.696 8.388 1.00 62.84 125 ILE A N 1
ATOM 996 C CA . ILE A 1 125 ? 2.232 -10.637 9.830 1.00 62.84 125 ILE A CA 1
ATOM 997 C C . ILE A 1 125 ? 0.791 -11.082 10.147 1.00 62.84 125 ILE A C 1
ATOM 999 O O . ILE A 1 125 ? 0.505 -11.462 11.279 1.00 62.84 125 ILE A O 1
ATOM 1003 N N . ASP A 1 126 ? -0.106 -11.076 9.152 1.00 66.00 126 ASP A N 1
ATOM 1004 C CA . ASP A 1 126 ? -1.531 -11.403 9.285 1.00 66.00 126 ASP A CA 1
ATOM 1005 C C . ASP A 1 126 ? -2.162 -10.703 10.505 1.00 66.00 126 ASP A C 1
ATOM 1007 O O . ASP A 1 126 ? -2.674 -11.326 11.442 1.00 66.00 126 ASP A O 1
ATOM 1011 N N . PHE A 1 127 ? -2.094 -9.362 10.519 1.00 61.38 127 PHE A N 1
ATOM 1012 C CA . PHE A 1 127 ? -2.503 -8.538 11.664 1.00 61.38 127 PHE A CA 1
ATOM 1013 C C . PHE A 1 127 ? -3.948 -8.821 12.096 1.00 61.38 127 PHE A C 1
ATOM 1015 O O . PHE A 1 127 ? -4.272 -8.722 13.278 1.00 61.38 127 PHE A O 1
ATOM 1022 N N . ARG A 1 128 ? -4.824 -9.248 11.174 1.00 60.41 1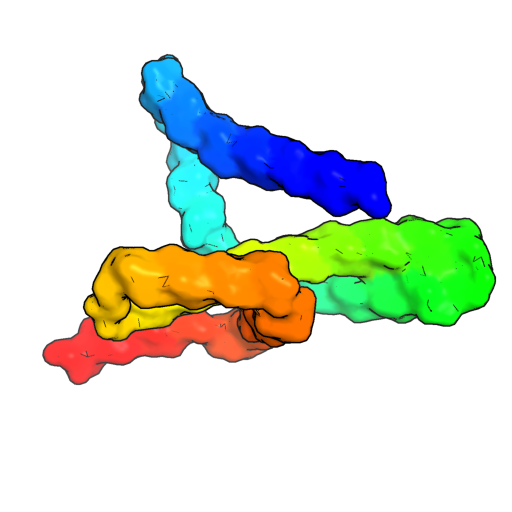28 ARG A N 1
ATOM 1023 C CA . ARG A 1 128 ? -6.207 -9.646 11.493 1.00 60.41 128 ARG A CA 1
ATOM 1024 C C . ARG A 1 128 ? -6.281 -10.802 12.488 1.00 60.41 128 ARG A C 1
ATOM 1026 O O . ARG A 1 128 ? -7.156 -10.805 13.355 1.00 60.41 128 ARG A O 1
ATOM 1033 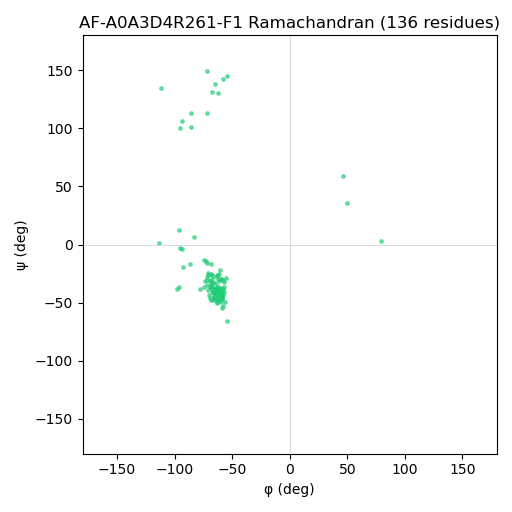N N . LYS A 1 129 ? -5.373 -11.773 12.390 1.00 59.88 129 LYS A N 1
ATOM 1034 C CA . LYS A 1 129 ? -5.314 -12.919 13.302 1.00 59.88 129 LYS A CA 1
ATOM 1035 C C . LYS A 1 129 ? -4.813 -12.501 14.684 1.00 59.88 129 LYS A C 1
ATOM 1037 O O . LYS A 1 129 ? -5.316 -13.009 15.683 1.00 59.88 129 LYS A O 1
ATOM 1042 N N . TYR A 1 130 ? -3.900 -11.530 14.732 1.00 57.19 130 TYR A N 1
ATOM 1043 C CA . TYR A 1 130 ? -3.422 -10.923 15.975 1.00 57.19 130 TYR A CA 1
ATOM 1044 C C . TYR A 1 130 ? -4.559 -10.207 16.720 1.00 57.19 130 TYR A C 1
ATOM 1046 O O . TYR A 1 130 ? -4.831 -1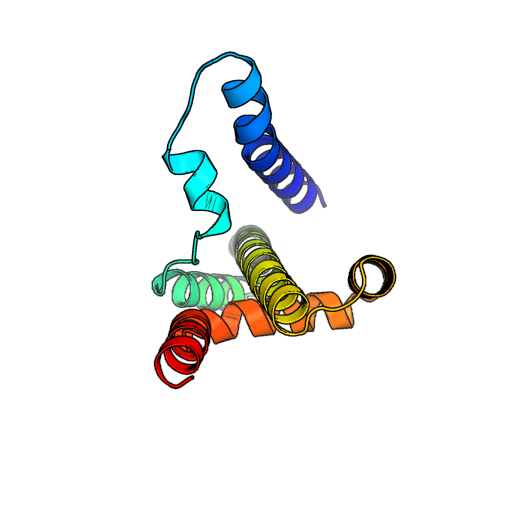0.509 17.878 1.00 57.19 130 TYR A O 1
ATOM 1054 N N . PHE A 1 131 ? -5.324 -9.360 16.027 1.00 56.62 131 PHE A N 1
ATOM 1055 C CA . PHE A 1 131 ? -6.431 -8.622 16.645 1.00 56.62 131 PHE A CA 1
ATOM 1056 C C . PHE A 1 131 ? -7.646 -9.485 17.023 1.00 56.62 131 PHE A C 1
ATOM 1058 O O . PHE A 1 131 ? -8.394 -9.132 17.933 1.00 56.62 131 PHE A O 1
ATOM 1065 N N . ARG A 1 132 ? -7.882 -10.624 16.351 1.00 55.75 132 ARG A N 1
ATOM 1066 C CA . ARG A 1 132 ? -8.948 -11.561 16.754 1.00 55.75 132 ARG A CA 1
ATOM 1067 C C . ARG A 1 132 ? -8.589 -12.317 18.040 1.00 55.75 132 ARG A C 1
ATOM 1069 O O . ARG A 1 132 ? -9.502 -12.689 18.768 1.00 55.75 132 ARG A O 1
ATOM 1076 N N . LYS A 1 133 ? -7.294 -12.516 18.315 1.00 49.97 133 LYS A N 1
ATOM 1077 C CA . LYS A 1 133 ? -6.793 -13.227 19.498 1.00 49.97 133 LYS A CA 1
ATOM 1078 C C . LYS A 1 133 ? -6.911 -12.397 20.783 1.00 49.97 133 LYS A C 1
ATOM 1080 O O . LYS A 1 133 ? -7.297 -12.968 21.797 1.00 49.97 133 LYS A O 1
ATOM 1085 N N . ASP A 1 134 ? -6.697 -11.080 20.721 1.00 54.03 134 ASP A N 1
ATOM 1086 C CA . ASP A 1 134 ? -6.887 -10.182 21.880 1.00 54.03 134 ASP A CA 1
ATOM 1087 C C . ASP A 1 134 ? -8.317 -10.252 22.448 1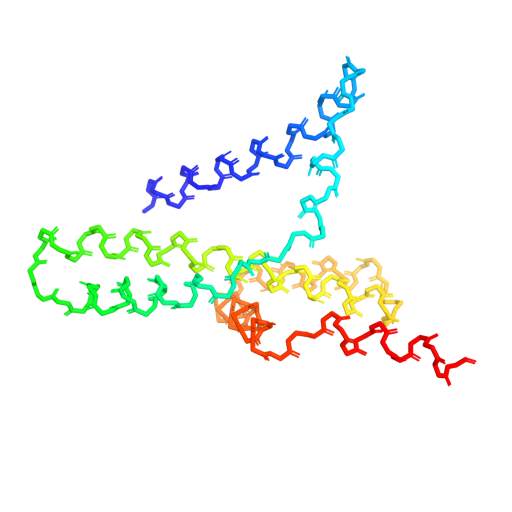.00 54.03 134 ASP A C 1
ATOM 1089 O O . ASP A 1 134 ? -8.502 -10.258 23.659 1.00 54.03 134 ASP A O 1
ATOM 1093 N N . ARG A 1 135 ? -9.335 -10.410 21.586 1.00 52.31 135 ARG A N 1
ATO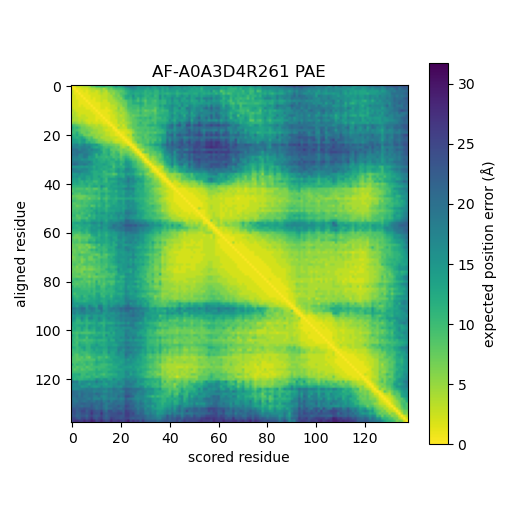M 1094 C CA . ARG A 1 135 ? -10.749 -10.506 22.004 1.00 52.31 135 ARG A CA 1
ATOM 1095 C C . ARG A 1 135 ? -11.145 -11.815 22.689 1.00 52.31 135 ARG A C 1
ATOM 1097 O O . ARG A 1 135 ? -12.245 -11.901 23.211 1.00 52.31 135 ARG A O 1
ATOM 1104 N N . THR A 1 136 ? -10.317 -12.856 22.616 1.00 53.72 136 THR A N 1
ATOM 1105 C CA . THR A 1 136 ? -10.584 -14.136 23.305 1.00 53.72 136 THR A CA 1
ATOM 1106 C C . THR A 1 136 ? -9.930 -14.218 24.682 1.00 53.72 136 THR A C 1
ATOM 1108 O O . THR A 1 136 ? -10.098 -15.217 25.375 1.00 53.72 136 THR A O 1
ATOM 1111 N N . THR A 1 137 ? -9.159 -13.197 25.052 1.00 51.44 137 THR A N 1
ATOM 1112 C CA . THR A 1 137 ? -8.408 -13.113 26.311 1.00 51.44 137 THR A CA 1
ATOM 1113 C C . THR A 1 137 ? -8.913 -12.019 27.257 1.00 51.44 137 THR A C 1
ATOM 1115 O O . THR A 1 137 ? -8.352 -11.878 28.340 1.00 51.44 137 THR A O 1
ATOM 1118 N N . GLU A 1 138 ? -9.963 -11.290 26.870 1.00 43.25 138 GLU A N 1
ATOM 1119 C CA . GLU A 1 138 ? -10.791 -10.444 27.749 1.00 43.25 138 GLU A CA 1
ATOM 1120 C C . GLU A 1 138 ? -12.093 -11.174 28.098 1.00 43.25 138 GLU A C 1
ATOM 1122 O O . GLU A 1 138 ? -12.533 -11.057 29.263 1.00 43.25 138 GLU A O 1
#

pLDDT: mean 73.0, std 10.97, range [43.25, 88.56]

Foldseek 3Di:
DVLLVVLVVVVCCLLVVQVVVVVVVNHDVVSVCVLVDAPALCLVVQLVVLVVQCPDPDPVSNVVSVSSNVNSLVVLLVQLVSVVVVVCVVVVPDPVVVVVVVVCCVVDPVSSSVSSVVSVCCSVVVVVVVVVVVVVVD

Mean predicted aligned error: 10.73 Å